Protein AF-A0A9N8GWE5-F1 (afdb_monomer)

pLDDT: mean 90.28, std 4.7, range [64.44, 94.44]

Mean predicted aligned error: 4.0 Å

Nearest PDB structures (foldseek):
  5elt-assembly1_B  TM=3.903E-01  e=3.323E+00  Homo sapiens
  5el3-assembly1_A  TM=3.663E-01  e=4.068E+00  Homo sapiens
  5elt-assembly1_A  TM=2.420E-01  e=3.323E+00  Homo sapiens

Foldseek 3Di:
DDDDADDADADPQQKDADPPQDDDPPPVVSVVVCVVVVKDKDKFAQPNADDPVQPLNCCVVPVVRQRPNSDDTDFDPDPQWHWRICDSRRMTMIMHD

Structure (mmCIF, N/CA/C/O backbone):
data_AF-A0A9N8GWE5-F1
#
_entry.id   AF-A0A9N8GWE5-F1
#
loop_
_atom_site.group_PDB
_atom_site.id
_atom_site.type_symbol
_atom_site.label_atom_id
_atom_site.label_alt_id
_atom_site.label_comp_id
_atom_site.label_asym_id
_atom_site.label_entity_id
_atom_site.label_seq_id
_atom_site.pdbx_PDB_ins_code
_atom_site.Cartn_x
_atom_site.Cartn_y
_atom_site.Cartn_z
_atom_site.occupancy
_atom_site.B_iso_or_equiv
_atom_site.auth_seq_id
_atom_site.auth_comp_id
_atom_site.auth_asym_id
_atom_site.auth_atom_id
_atom_site.pdbx_PDB_model_num
ATOM 1 N N . MET A 1 1 ? -14.215 2.425 16.658 1.00 64.44 1 MET A N 1
ATOM 2 C CA . MET A 1 1 ? -14.701 1.963 15.335 1.00 64.44 1 MET A CA 1
ATOM 3 C C . MET A 1 1 ? -14.031 0.624 15.054 1.00 64.44 1 MET A C 1
ATOM 5 O O . MET A 1 1 ? -12.980 0.401 15.629 1.00 64.44 1 MET A O 1
ATOM 9 N N . SER A 1 2 ? -14.608 -0.277 14.256 1.00 77.06 2 SER A N 1
ATOM 10 C CA . SER A 1 2 ? -13.901 -1.494 13.818 1.00 77.06 2 SER A CA 1
ATOM 11 C C . SER A 1 2 ? -13.809 -1.445 12.301 1.00 77.06 2 SER A C 1
ATOM 13 O O . SER A 1 2 ? -14.837 -1.471 11.620 1.00 77.06 2 SER A O 1
ATOM 15 N N . ILE A 1 3 ? -12.589 -1.269 11.804 1.00 87.31 3 ILE A N 1
ATOM 16 C CA . ILE A 1 3 ? -12.249 -1.369 10.386 1.00 87.31 3 ILE A CA 1
ATOM 17 C C . ILE A 1 3 ? -12.034 -2.849 10.055 1.00 87.31 3 ILE A C 1
ATOM 19 O O . ILE A 1 3 ? -11.565 -3.614 10.899 1.00 87.31 3 ILE A O 1
ATOM 23 N N . LYS A 1 4 ? -12.432 -3.280 8.861 1.00 88.19 4 LYS A N 1
ATOM 24 C CA . LYS A 1 4 ? -12.277 -4.669 8.413 1.00 88.19 4 LYS A CA 1
ATOM 25 C C . LYS A 1 4 ? -11.571 -4.697 7.068 1.00 88.19 4 LYS A C 1
ATOM 27 O O . LYS A 1 4 ? -11.789 -3.771 6.304 1.00 88.19 4 LYS A O 1
ATOM 32 N N . PRO A 1 5 ? -10.822 -5.764 6.749 1.00 90.06 5 PRO A N 1
ATOM 33 C CA . PRO A 1 5 ? -10.201 -5.901 5.441 1.00 90.06 5 PRO A CA 1
ATOM 34 C C . PRO A 1 5 ? -11.220 -5.745 4.305 1.00 90.06 5 PRO A C 1
ATOM 36 O O . PRO A 1 5 ? -12.272 -6.390 4.316 1.00 90.06 5 PRO A O 1
ATOM 39 N N . GLU A 1 6 ? -10.875 -4.919 3.324 1.00 92.50 6 GLU A N 1
ATOM 40 C CA . GLU A 1 6 ? -11.613 -4.723 2.076 1.00 92.50 6 GLU A CA 1
ATOM 41 C C . GLU A 1 6 ? -10.851 -5.372 0.907 1.00 92.50 6 GLU A C 1
ATOM 43 O O . GLU A 1 6 ? -9.636 -5.586 0.971 1.00 92.50 6 GLU A O 1
ATOM 48 N N . SER A 1 7 ? -11.566 -5.720 -0.163 1.00 91.62 7 SER A N 1
ATOM 49 C CA . SER A 1 7 ? -10.948 -6.173 -1.408 1.00 91.62 7 SER A CA 1
ATOM 50 C C . SER A 1 7 ? -10.112 -5.048 -2.024 1.00 91.62 7 SER A C 1
ATOM 52 O O . SER A 1 7 ? -10.613 -3.959 -2.288 1.00 91.62 7 SER A O 1
ATOM 54 N N . VAL A 1 8 ? -8.828 -5.321 -2.260 1.00 91.25 8 VAL A N 1
ATOM 55 C CA . VAL A 1 8 ? -7.892 -4.347 -2.837 1.00 91.25 8 VAL A CA 1
ATOM 56 C C . VAL A 1 8 ? -8.048 -4.333 -4.357 1.00 91.25 8 VAL A C 1
ATOM 58 O O . VAL A 1 8 ? -7.460 -5.157 -5.058 1.00 91.25 8 VAL A O 1
ATOM 61 N N . GLU A 1 9 ? -8.844 -3.394 -4.862 1.00 92.06 9 GLU A N 1
ATOM 62 C CA . GLU A 1 9 ? -9.076 -3.174 -6.294 1.00 92.06 9 GLU A CA 1
ATOM 63 C C . GLU A 1 9 ? -8.266 -1.972 -6.778 1.00 92.06 9 GLU A C 1
ATOM 65 O O . GLU A 1 9 ? -8.697 -0.827 -6.676 1.00 92.06 9 GLU A O 1
ATOM 70 N N . ARG A 1 10 ? -7.051 -2.231 -7.266 1.00 92.25 10 ARG A N 1
ATOM 71 C CA . ARG A 1 10 ? -6.145 -1.164 -7.697 1.00 92.25 10 ARG A CA 1
ATOM 72 C C . ARG A 1 10 ? -6.644 -0.454 -8.955 1.00 92.25 10 ARG A C 1
ATOM 74 O O . ARG A 1 10 ? -7.222 -1.086 -9.837 1.00 92.25 10 ARG A O 1
ATOM 81 N N . ASP A 1 11 ? -6.361 0.840 -9.038 1.00 91.19 11 ASP A N 1
ATOM 82 C CA . ASP A 1 11 ? -6.571 1.639 -10.241 1.00 91.19 11 ASP A CA 1
ATOM 83 C C . ASP A 1 11 ? -5.538 1.321 -11.342 1.00 91.19 11 ASP A C 1
ATOM 85 O O . ASP A 1 11 ? -4.666 0.462 -11.184 1.00 91.19 11 ASP A O 1
ATOM 89 N N . GLU A 1 12 ? -5.635 2.029 -12.470 1.00 89.50 12 GLU A N 1
ATOM 90 C CA . GLU A 1 12 ? -4.762 1.855 -13.641 1.00 89.50 12 GLU A CA 1
ATOM 91 C C . GLU A 1 12 ? -3.266 2.041 -13.336 1.00 89.50 12 GLU A C 1
ATOM 93 O O . GLU A 1 12 ? -2.433 1.487 -14.047 1.00 89.50 12 GLU A O 1
ATOM 98 N N . ASN A 1 13 ? -2.922 2.774 -12.273 1.00 85.75 13 ASN A N 1
ATOM 99 C CA . ASN A 1 13 ? -1.543 3.036 -11.859 1.00 85.75 13 ASN A CA 1
ATOM 100 C C . ASN A 1 13 ? -1.104 2.153 -10.679 1.00 85.75 13 ASN A C 1
ATOM 102 O O . ASN A 1 13 ? 0.023 2.267 -10.193 1.00 85.75 13 ASN A O 1
ATOM 106 N N . GLY A 1 14 ? -1.973 1.263 -10.197 1.00 89.00 14 GLY A N 1
ATOM 107 C CA . GLY A 1 14 ? -1.681 0.379 -9.077 1.00 89.00 14 GLY A CA 1
ATOM 108 C C . GLY A 1 14 ? -2.001 0.958 -7.696 1.00 89.00 14 GLY A C 1
ATOM 109 O O . GLY A 1 14 ? -1.594 0.349 -6.703 1.00 89.00 14 GLY A O 1
ATOM 110 N N . TYR A 1 15 ? -2.713 2.084 -7.605 1.00 91.44 15 TYR A N 1
ATOM 111 C CA . TYR A 1 15 ? -3.092 2.709 -6.336 1.00 91.44 15 TYR A CA 1
ATOM 112 C C . TYR A 1 15 ? -4.438 2.219 -5.828 1.00 91.44 15 TYR A C 1
ATOM 114 O O . TYR A 1 15 ? -5.302 1.789 -6.586 1.00 91.44 15 TYR A O 1
ATOM 122 N N . TRP A 1 16 ? -4.622 2.294 -4.516 1.00 94.12 16 TRP A N 1
ATOM 123 C CA . TRP A 1 16 ? -5.879 1.955 -3.863 1.00 94.12 16 TRP A CA 1
ATOM 124 C C . TRP A 1 16 ? -5.937 2.589 -2.474 1.00 94.12 16 TRP A C 1
ATOM 126 O O . TRP A 1 16 ? -4.911 2.720 -1.810 1.00 94.12 16 TRP A O 1
ATOM 136 N N . ALA A 1 17 ? -7.123 2.951 -1.999 1.00 92.50 17 ALA A N 1
ATOM 137 C CA . ALA A 1 17 ? -7.317 3.446 -0.641 1.00 92.50 17 ALA A CA 1
ATOM 138 C C . ALA A 1 17 ? -8.537 2.773 -0.019 1.00 92.50 17 ALA A C 1
ATOM 140 O O . ALA A 1 17 ? -9.576 2.637 -0.663 1.00 92.50 17 ALA A O 1
ATOM 141 N N . HIS A 1 18 ? -8.405 2.373 1.241 1.00 93.81 18 HIS A N 1
ATOM 142 C CA . HIS A 1 18 ? -9.486 1.740 1.976 1.00 93.81 18 HIS A CA 1
ATOM 143 C C . HIS A 1 18 ? -10.641 2.726 2.200 1.00 93.81 18 HIS A C 1
ATOM 145 O O . HIS A 1 18 ? -10.432 3.821 2.722 1.00 93.81 18 HIS A O 1
ATOM 151 N N . SER A 1 19 ? -11.875 2.317 1.899 1.00 92.62 19 SER A N 1
ATOM 152 C CA . SER A 1 19 ? -13.065 3.191 1.918 1.00 92.62 19 SER A CA 1
ATOM 153 C C . SER A 1 19 ? -13.350 3.857 3.273 1.00 92.62 19 SER A C 1
ATOM 155 O O . SER A 1 19 ? -13.886 4.961 3.343 1.00 92.62 19 SER A O 1
ATOM 157 N N . GLN A 1 20 ? -13.002 3.175 4.366 1.00 91.88 20 GLN A N 1
ATOM 158 C CA . GLN A 1 20 ? -13.166 3.669 5.739 1.00 91.88 20 GLN A CA 1
ATOM 159 C C . GLN A 1 20 ? -12.002 4.524 6.271 1.00 91.88 20 GLN A C 1
ATOM 161 O O . GLN A 1 20 ? -12.143 5.089 7.357 1.00 91.88 20 GLN A O 1
ATOM 166 N N . ILE A 1 21 ? -10.867 4.600 5.567 1.00 91.06 21 ILE A N 1
ATOM 167 C CA . ILE A 1 21 ? -9.721 5.417 5.987 1.00 91.06 21 ILE A CA 1
ATOM 168 C C . ILE A 1 21 ? -9.850 6.788 5.318 1.00 91.06 21 ILE A C 1
ATOM 170 O O . ILE A 1 21 ? -10.031 6.856 4.10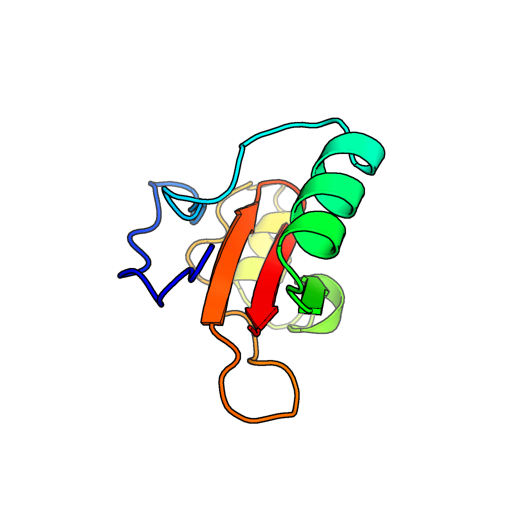1 1.00 91.06 21 ILE A O 1
ATOM 174 N N . PRO A 1 22 ? -9.776 7.895 6.074 1.00 90.75 22 PRO A N 1
ATOM 175 C CA . PRO A 1 22 ? -9.829 9.217 5.473 1.00 90.75 22 PRO A CA 1
ATOM 176 C C . PRO A 1 22 ? -8.638 9.435 4.535 1.00 90.75 22 PRO A C 1
ATOM 178 O O . PRO A 1 22 ? -7.499 9.121 4.872 1.00 90.75 22 PRO A O 1
ATOM 181 N N . VAL A 1 23 ? -8.898 10.021 3.368 1.00 85.88 23 VAL A N 1
ATOM 182 C CA . VAL A 1 23 ? -7.850 10.445 2.434 1.00 85.88 23 VAL A CA 1
ATOM 183 C C . VAL A 1 23 ? -7.460 11.878 2.782 1.00 85.88 23 VAL A C 1
ATOM 185 O O . VAL A 1 23 ? -8.283 12.788 2.686 1.00 85.88 23 VAL A O 1
ATOM 188 N N . SER A 1 24 ? -6.219 12.074 3.219 1.00 87.38 24 SER A N 1
ATOM 189 C CA . SER A 1 24 ? -5.673 13.386 3.568 1.00 87.38 24 SER A CA 1
ATOM 190 C C . SER A 1 24 ? -4.167 13.413 3.326 1.00 87.38 24 SER A C 1
ATOM 192 O O . SER A 1 24 ? -3.492 12.402 3.503 1.00 87.38 24 SER A O 1
ATOM 194 N N . GLU A 1 25 ? -3.635 14.573 2.950 1.00 83.75 25 GLU A N 1
ATOM 195 C CA . GLU A 1 25 ? -2.186 14.820 2.914 1.00 83.75 25 GLU A CA 1
ATOM 196 C C . GLU A 1 25 ? -1.649 15.276 4.285 1.00 83.75 25 GLU A C 1
ATOM 198 O O . GLU A 1 25 ? -0.439 15.314 4.506 1.00 83.75 25 GLU A O 1
ATOM 203 N N . ASP A 1 26 ? -2.545 15.601 5.224 1.00 90.75 26 ASP A N 1
ATOM 204 C CA . ASP A 1 26 ? -2.192 15.965 6.594 1.00 90.75 26 ASP A CA 1
ATOM 205 C C . ASP A 1 26 ? -1.876 14.711 7.420 1.00 90.75 26 ASP A C 1
ATOM 207 O O . ASP A 1 26 ? -2.758 13.979 7.884 1.00 90.75 26 ASP A O 1
ATOM 211 N N . VAL A 1 27 ? -0.578 14.481 7.609 1.00 86.69 27 VAL A N 1
ATOM 212 C CA . VAL A 1 27 ? -0.036 13.347 8.361 1.00 86.69 27 VAL A CA 1
ATOM 213 C C . VAL A 1 27 ? -0.438 13.391 9.838 1.00 86.69 27 VAL A C 1
ATOM 215 O O . VAL A 1 27 ? -0.682 12.336 10.427 1.00 86.69 27 VAL A O 1
ATOM 218 N N . GLU A 1 28 ? -0.527 14.574 10.455 1.00 92.31 28 GLU A N 1
ATOM 219 C CA . GLU A 1 28 ? -0.916 14.688 11.865 1.00 92.31 28 GLU A CA 1
ATOM 220 C C . GLU A 1 28 ? -2.385 14.324 12.053 1.00 92.31 28 GLU A C 1
ATOM 222 O O . GLU A 1 28 ? -2.716 13.572 12.974 1.00 92.31 28 GLU A O 1
ATOM 227 N N . TYR A 1 29 ? -3.250 14.788 11.150 1.00 93.56 29 TYR A N 1
ATOM 228 C CA . TYR A 1 29 ? -4.661 14.413 11.136 1.00 93.56 29 TYR A CA 1
ATOM 229 C C . TYR A 1 29 ? -4.846 12.897 10.988 1.00 93.56 29 TYR A C 1
ATOM 231 O O . TYR A 1 29 ? -5.585 12.287 11.765 1.00 93.56 29 TYR A O 1
ATOM 239 N N . LEU A 1 30 ? -4.155 12.271 10.028 1.00 90.81 30 LEU A N 1
ATOM 240 C CA . LEU A 1 30 ? -4.242 10.824 9.814 1.00 90.81 30 LEU A CA 1
ATOM 241 C C . LEU A 1 30 ? -3.759 10.045 11.034 1.00 90.81 30 LEU A C 1
ATOM 243 O O . LEU A 1 30 ? -4.440 9.126 11.487 1.00 90.81 30 LEU A O 1
ATOM 247 N N . LYS A 1 31 ? -2.615 10.436 11.603 1.00 90.62 31 LYS A N 1
ATOM 248 C CA . LYS A 1 31 ? -2.067 9.795 12.800 1.00 90.62 31 LYS A CA 1
ATOM 249 C C . LYS A 1 31 ? -3.044 9.873 13.973 1.00 90.62 31 LYS A C 1
ATOM 251 O O . LYS A 1 31 ? -3.338 8.851 14.583 1.00 90.62 31 LYS A O 1
ATOM 256 N N . GLN A 1 32 ? -3.607 11.054 14.235 1.00 94.44 32 GLN A N 1
ATOM 257 C CA . GLN A 1 32 ? -4.624 11.226 15.275 1.00 94.44 32 GLN A CA 1
ATOM 258 C C . GLN A 1 32 ? -5.861 10.367 15.010 1.00 94.44 32 GLN A C 1
ATOM 260 O O . GLN A 1 32 ? -6.439 9.819 15.945 1.00 94.44 32 GLN A O 1
ATOM 265 N N . TRP A 1 33 ? -6.286 10.231 13.752 1.00 93.75 33 TRP A N 1
ATOM 266 C CA . TRP A 1 33 ? -7.409 9.369 13.402 1.00 93.75 33 TRP A CA 1
ATOM 267 C C . TRP A 1 33 ? -7.119 7.893 13.708 1.00 93.75 33 TRP A C 1
ATOM 269 O O . TRP A 1 33 ? -7.975 7.238 14.301 1.00 93.75 33 TRP A O 1
ATOM 279 N N . PHE A 1 34 ? -5.932 7.372 13.376 1.00 93.50 34 PHE A N 1
ATOM 280 C CA . PHE A 1 34 ? -5.548 5.996 13.725 1.00 93.50 34 PHE A CA 1
ATOM 281 C C . PHE A 1 34 ? -5.477 5.792 15.243 1.00 93.50 34 PHE A C 1
ATOM 283 O O . PHE A 1 34 ? -6.103 4.862 15.757 1.00 93.50 34 PHE A O 1
ATOM 290 N N . ASP A 1 35 ? -4.827 6.710 15.964 1.00 93.06 35 ASP A N 1
ATOM 291 C CA . ASP A 1 35 ? -4.700 6.666 17.426 1.00 93.06 35 ASP A CA 1
ATOM 292 C C . ASP A 1 35 ? -6.081 6.680 18.111 1.00 93.06 35 ASP A C 1
ATOM 294 O O . ASP A 1 35 ? -6.373 5.845 18.969 1.00 93.06 35 ASP A O 1
ATOM 298 N N . ASN A 1 36 ? -6.981 7.576 17.683 1.00 94.00 36 ASN A N 1
ATOM 299 C CA . ASN A 1 36 ? -8.346 7.686 18.216 1.00 94.00 36 ASN A CA 1
ATOM 300 C C . ASN A 1 36 ? -9.206 6.443 17.945 1.00 94.00 36 ASN A C 1
ATOM 302 O O . ASN A 1 36 ? -10.203 6.218 18.634 1.00 94.00 36 ASN A O 1
ATOM 306 N N . ASN A 1 37 ? -8.850 5.653 16.931 1.00 92.25 37 ASN A N 1
ATOM 307 C CA . ASN A 1 37 ? -9.531 4.408 16.597 1.00 92.25 37 ASN A CA 1
ATOM 308 C C . ASN A 1 37 ? -8.814 3.166 17.144 1.00 92.25 37 ASN A C 1
ATOM 310 O O . ASN A 1 37 ? -9.287 2.062 16.880 1.00 92.25 37 ASN A O 1
ATOM 314 N N . CYS A 1 38 ? -7.746 3.341 17.933 1.00 92.00 38 CYS A N 1
ATOM 315 C CA . CYS A 1 38 ? -6.920 2.262 18.480 1.00 92.00 38 CYS A CA 1
ATOM 316 C C . CYS A 1 38 ? -6.356 1.335 17.392 1.00 92.00 38 CYS A C 1
ATOM 318 O O . CYS A 1 38 ? -6.339 0.119 17.565 1.00 92.00 38 CYS A O 1
ATOM 320 N N . LEU A 1 39 ? -5.932 1.914 16.268 1.00 92.38 39 LEU A N 1
ATOM 321 C CA . LEU A 1 39 ? -5.379 1.182 15.135 1.00 92.38 39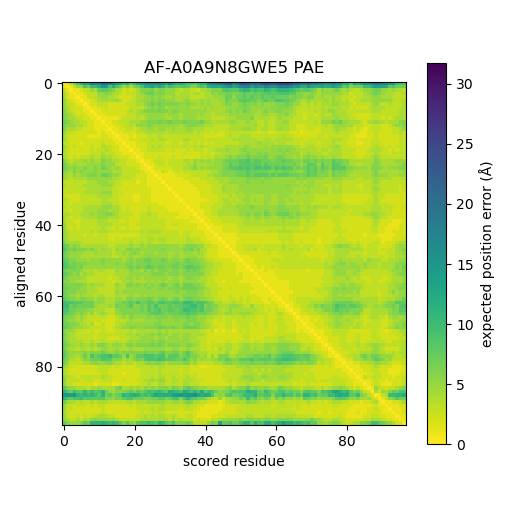 LEU A CA 1
ATOM 322 C C . LEU A 1 39 ? -3.856 1.290 15.126 1.00 92.38 39 LEU A C 1
ATOM 324 O O . LEU A 1 39 ? -3.300 2.384 15.211 1.00 92.38 39 LEU A O 1
ATOM 328 N N . GLU A 1 40 ? -3.186 0.159 14.963 1.00 92.62 40 GLU A N 1
ATOM 329 C CA . GLU A 1 40 ? -1.765 0.105 14.654 1.00 92.62 40 GLU A CA 1
ATOM 330 C C . GLU A 1 40 ? -1.559 0.250 13.144 1.00 92.62 40 GLU A C 1
ATOM 332 O O . GLU A 1 40 ? -2.329 -0.277 12.335 1.00 92.62 40 GLU A O 1
ATOM 337 N N . ILE A 1 41 ? -0.501 0.962 12.755 1.00 92.25 41 ILE A N 1
ATOM 338 C CA . ILE A 1 41 ? -0.145 1.185 11.353 1.00 92.25 41 ILE A CA 1
ATOM 339 C C . ILE A 1 41 ? 1.300 0.782 11.074 1.00 92.25 41 ILE A C 1
ATOM 341 O O . ILE A 1 41 ? 2.187 0.963 11.909 1.00 92.25 41 ILE A O 1
ATOM 345 N N . CYS A 1 42 ? 1.551 0.274 9.872 1.00 93.00 42 CYS A N 1
ATOM 346 C CA . CYS A 1 42 ? 2.887 -0.035 9.383 1.00 93.00 42 CYS A CA 1
ATOM 347 C C . CYS A 1 42 ? 3.018 0.401 7.922 1.00 93.00 42 CYS A C 1
ATOM 349 O O . CYS A 1 42 ? 2.162 0.084 7.100 1.00 93.00 42 CYS A O 1
ATOM 351 N N . ASN A 1 43 ? 4.094 1.117 7.598 1.00 92.31 43 ASN A N 1
ATOM 352 C CA . ASN A 1 43 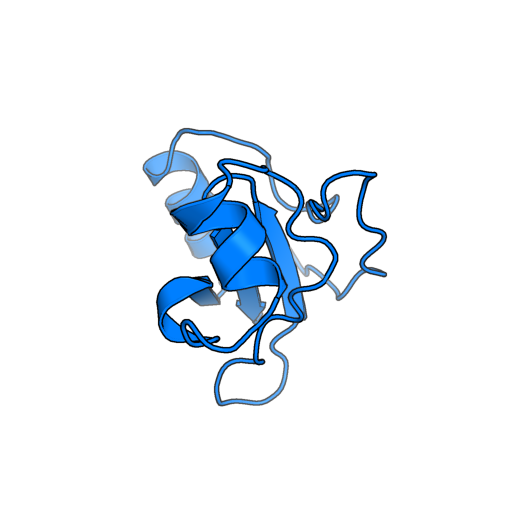? 4.365 1.571 6.237 1.00 92.31 43 ASN A CA 1
ATOM 353 C C . ASN A 1 43 ? 5.418 0.674 5.593 1.00 92.31 43 ASN A C 1
ATOM 355 O O . ASN A 1 43 ? 6.514 0.516 6.133 1.00 92.31 43 ASN A O 1
ATOM 359 N N . VAL A 1 44 ? 5.093 0.139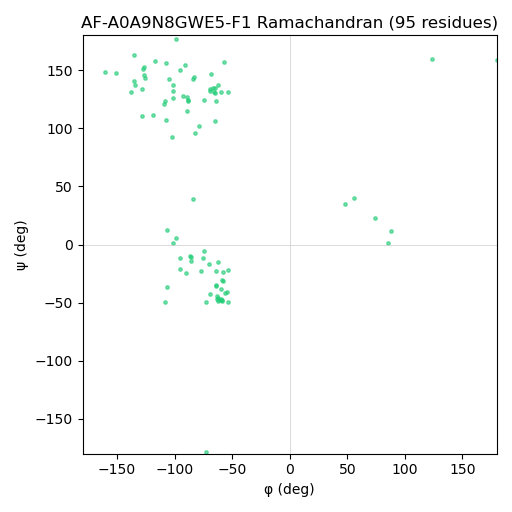 4.422 1.00 93.88 44 VAL A N 1
ATOM 360 C CA . VAL A 1 44 ? 6.019 -0.602 3.566 1.00 93.88 44 VAL A CA 1
ATOM 361 C C . VAL A 1 44 ? 6.307 0.258 2.348 1.00 93.88 44 VAL A C 1
ATOM 363 O O . VAL A 1 44 ? 5.392 0.641 1.621 1.00 93.88 44 VAL A O 1
ATOM 366 N N . TYR A 1 45 ? 7.577 0.583 2.136 1.00 92.75 45 TYR A N 1
ATOM 367 C CA . TYR A 1 45 ? 8.013 1.369 0.989 1.00 92.75 45 TYR A CA 1
ATOM 368 C C . TYR A 1 45 ? 8.613 0.449 -0.066 1.00 92.75 45 TYR A C 1
ATOM 370 O O . TYR A 1 45 ? 9.386 -0.449 0.262 1.00 92.75 45 TYR A O 1
ATOM 378 N N . MET A 1 46 ? 8.271 0.689 -1.331 1.00 92.50 46 MET A N 1
ATOM 379 C CA . MET A 1 46 ? 8.693 -0.142 -2.459 1.00 92.50 46 MET A CA 1
ATOM 380 C C . MET A 1 46 ? 10.215 -0.320 -2.528 1.00 92.50 46 MET A C 1
ATOM 382 O O . MET A 1 46 ? 10.684 -1.419 -2.787 1.00 92.50 46 MET A O 1
ATOM 386 N N . ASP A 1 47 ? 10.989 0.734 -2.278 1.00 91.00 47 ASP A N 1
ATOM 387 C CA . ASP A 1 47 ? 12.459 0.710 -2.321 1.00 91.00 47 ASP A CA 1
ATOM 388 C C . ASP A 1 47 ? 13.109 -0.081 -1.181 1.00 91.00 47 ASP A C 1
ATOM 390 O O . ASP A 1 47 ? 14.284 -0.431 -1.274 1.00 91.00 47 ASP A O 1
ATOM 394 N N . GLY A 1 48 ? 12.363 -0.362 -0.112 1.00 90.94 48 GLY A N 1
ATOM 395 C CA . GLY A 1 48 ? 12.773 -1.293 0.937 1.00 90.94 48 GLY A CA 1
ATOM 396 C C . GLY A 1 48 ? 12.229 -2.711 0.751 1.00 90.94 48 GLY A C 1
ATOM 397 O O . GLY A 1 48 ? 12.657 -3.610 1.470 1.00 90.94 48 GLY A O 1
ATOM 398 N N . ASP A 1 49 ? 11.285 -2.905 -0.171 1.00 93.62 49 ASP A N 1
ATOM 399 C CA . ASP A 1 49 ? 10.531 -4.152 -0.340 1.00 93.62 49 ASP A CA 1
ATOM 400 C C . ASP A 1 49 ? 10.957 -4.943 -1.586 1.00 93.62 49 ASP A C 1
ATOM 402 O O . ASP A 1 49 ? 11.036 -6.170 -1.561 1.00 93.62 49 ASP A O 1
ATOM 406 N N . ILE A 1 50 ? 11.281 -4.241 -2.673 1.00 93.62 50 ILE A N 1
ATOM 407 C CA . ILE A 1 50 ? 11.801 -4.811 -3.918 1.00 93.62 50 ILE A CA 1
ATOM 408 C C . ILE A 1 50 ? 13.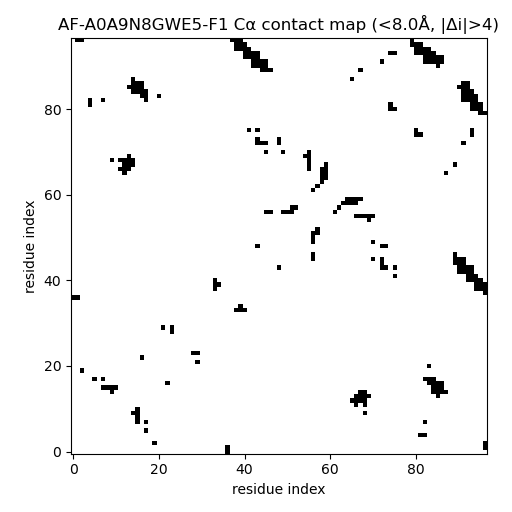112 -4.129 -4.318 1.00 93.62 50 ILE A C 1
ATOM 410 O O . ILE A 1 50 ? 13.350 -2.965 -4.001 1.00 93.62 50 ILE A O 1
ATOM 414 N N . ASP A 1 51 ? 13.964 -4.855 -5.041 1.00 93.00 51 ASP A N 1
ATOM 415 C CA . ASP A 1 51 ? 15.267 -4.363 -5.492 1.00 93.00 51 ASP A CA 1
ATOM 416 C C . ASP A 1 51 ? 15.260 -3.869 -6.952 1.00 93.00 51 ASP A C 1
ATOM 418 O O . ASP A 1 51 ? 14.273 -3.985 -7.685 1.00 93.00 51 ASP A O 1
ATOM 422 N N . GLU A 1 52 ? 16.406 -3.346 -7.396 1.00 92.38 52 GLU A N 1
ATOM 423 C CA . GLU A 1 52 ? 16.618 -2.826 -8.752 1.00 92.38 52 GLU A CA 1
ATOM 424 C C . GLU A 1 52 ? 16.463 -3.861 -9.873 1.00 92.38 52 GLU A C 1
ATOM 426 O O . GLU A 1 52 ? 16.351 -3.491 -11.045 1.00 92.38 52 GLU A O 1
ATOM 431 N N . SER A 1 53 ? 16.456 -5.158 -9.557 1.00 92.06 53 SER A N 1
ATOM 432 C CA . SER A 1 53 ? 16.210 -6.209 -10.542 1.00 92.06 53 SER A CA 1
ATOM 433 C C . SER A 1 53 ? 14.723 -6.330 -10.886 1.00 92.06 53 SER A C 1
ATOM 435 O O . SER A 1 53 ? 14.391 -6.773 -11.992 1.00 92.06 53 SER A O 1
ATOM 437 N N . HIS A 1 54 ? 13.834 -5.876 -9.996 1.00 93.12 54 HIS A N 1
ATOM 438 C CA . HIS A 1 54 ? 12.393 -5.949 -10.184 1.00 93.12 54 HIS A CA 1
ATOM 439 C C . HIS A 1 54 ? 11.920 -4.994 -11.301 1.00 93.12 54 HIS A C 1
ATOM 441 O O . HIS A 1 54 ? 12.258 -3.807 -11.290 1.00 93.12 54 HIS A O 1
ATOM 447 N N . PRO A 1 55 ? 11.083 -5.448 -12.256 1.00 92.56 55 PRO A N 1
ATOM 448 C CA . PRO A 1 55 ? 10.622 -4.610 -13.367 1.00 92.56 55 PRO A CA 1
ATOM 449 C C . PRO A 1 55 ? 9.928 -3.318 -12.922 1.00 92.56 55 PRO A C 1
ATOM 451 O O . PRO A 1 55 ? 10.198 -2.258 -13.477 1.00 92.56 55 PRO A O 1
ATOM 454 N N . THR A 1 56 ? 9.076 -3.389 -11.895 1.00 91.50 56 THR A N 1
ATOM 455 C CA . THR A 1 56 ? 8.390 -2.211 -11.336 1.00 91.50 56 THR A CA 1
ATOM 456 C C . THR A 1 56 ? 9.356 -1.208 -10.709 1.00 91.50 56 THR A C 1
ATOM 458 O O . THR A 1 56 ? 9.142 -0.010 -10.848 1.00 91.50 56 THR A O 1
ATOM 461 N N . PHE A 1 57 ? 10.452 -1.671 -10.092 1.00 93.00 57 PHE A N 1
ATOM 462 C CA . PHE A 1 57 ? 11.474 -0.764 -9.572 1.00 93.00 57 PHE A CA 1
ATOM 463 C C . PHE A 1 57 ? 12.100 0.032 -10.719 1.00 93.00 57 PHE A C 1
ATOM 465 O O . PHE A 1 57 ? 12.181 1.253 -10.654 1.00 93.00 57 PHE A O 1
ATOM 472 N N . LYS A 1 58 ? 12.500 -0.641 -11.806 1.00 91.50 58 LYS A N 1
ATOM 473 C CA . LYS A 1 58 ? 13.088 0.037 -12.972 1.00 91.50 58 LYS A CA 1
ATOM 474 C C . LYS A 1 58 ? 12.118 1.035 -13.599 1.00 91.50 58 LYS A C 1
ATOM 476 O O . LYS A 1 58 ? 12.498 2.183 -13.800 1.00 91.50 58 LYS A O 1
ATOM 481 N N . ARG A 1 59 ? 10.864 0.629 -13.822 1.00 90.44 59 ARG A N 1
ATOM 482 C CA . ARG A 1 59 ? 9.822 1.518 -14.359 1.00 90.44 59 ARG A CA 1
ATOM 483 C C . ARG A 1 59 ? 9.689 2.795 -13.537 1.00 90.44 59 ARG A C 1
ATOM 485 O O . ARG A 1 59 ? 9.778 3.888 -14.084 1.00 90.44 59 ARG A O 1
ATOM 492 N N . TYR A 1 60 ? 9.576 2.653 -12.220 1.00 90.31 60 TYR A N 1
ATOM 493 C CA . TYR A 1 60 ? 9.364 3.789 -11.333 1.00 90.31 60 TYR A CA 1
ATOM 494 C C . TYR A 1 60 ? 10.610 4.665 -11.153 1.00 90.31 60 TYR A C 1
ATOM 496 O O . TYR A 1 60 ? 10.545 5.884 -11.294 1.00 90.31 60 TYR A O 1
ATOM 504 N N . PHE A 1 61 ? 11.765 4.064 -10.854 1.00 90.00 61 PHE A N 1
ATOM 505 C CA . PHE A 1 61 ? 12.973 4.805 -10.471 1.00 90.00 61 PHE A CA 1
ATOM 506 C C . PHE A 1 61 ? 13.879 5.199 -11.639 1.00 90.00 61 PHE A C 1
ATOM 508 O O . PHE A 1 61 ? 14.656 6.143 -11.499 1.00 90.00 61 PHE A O 1
ATOM 515 N N . ILE A 1 62 ? 13.820 4.480 -12.761 1.00 90.00 62 ILE A N 1
ATOM 516 C CA . ILE A 1 62 ? 14.702 4.696 -13.917 1.00 90.00 62 ILE A CA 1
ATOM 517 C C . ILE A 1 62 ? 13.918 5.314 -15.072 1.00 90.00 62 ILE A C 1
ATOM 519 O O . ILE A 1 62 ? 14.351 6.325 -15.623 1.00 90.00 62 ILE A O 1
ATOM 523 N N . ASP A 1 63 ? 12.766 4.735 -15.412 1.00 91.31 63 ASP A N 1
ATOM 524 C CA . ASP A 1 63 ? 11.980 5.171 -16.572 1.00 91.31 63 ASP A CA 1
ATOM 525 C C . ASP A 1 63 ? 11.027 6.337 -16.236 1.00 91.31 63 ASP A C 1
ATOM 527 O O . ASP A 1 63 ? 10.543 7.018 -17.140 1.00 91.31 63 ASP A O 1
ATOM 531 N N . GLY A 1 64 ? 10.797 6.606 -14.943 1.00 88.31 64 GLY A N 1
ATOM 532 C CA . GLY A 1 64 ? 9.924 7.680 -14.459 1.00 88.31 64 GLY A CA 1
ATOM 533 C C . GLY A 1 64 ? 8.428 7.390 -14.619 1.00 88.31 64 GLY A C 1
ATOM 534 O O . GLY A 1 64 ? 7.632 8.327 -14.679 1.00 88.31 64 GLY A O 1
ATOM 535 N N . ASP A 1 65 ? 8.052 6.115 -14.718 1.00 89.25 65 ASP A N 1
ATOM 536 C CA . ASP A 1 65 ? 6.670 5.654 -14.846 1.00 89.25 65 ASP A CA 1
ATOM 537 C C . ASP A 1 65 ? 6.033 5.440 -13.463 1.00 89.25 65 ASP A C 1
ATOM 539 O O . ASP A 1 65 ? 6.532 4.676 -12.637 1.00 89.25 65 ASP A O 1
ATOM 543 N N . CYS A 1 66 ? 4.910 6.107 -13.207 1.00 86.56 66 CYS A N 1
ATOM 544 C CA . CYS A 1 66 ? 4.193 6.018 -11.936 1.00 86.56 66 CYS A CA 1
ATOM 545 C C . CYS A 1 66 ? 3.422 4.698 -11.750 1.00 86.56 66 CYS A C 1
ATOM 547 O O . CYS A 1 66 ? 2.872 4.488 -10.668 1.00 86.56 66 CYS A O 1
ATOM 549 N N . ASP A 1 67 ? 3.372 3.822 -12.760 1.00 89.44 67 ASP A N 1
ATOM 550 C CA . ASP A 1 67 ? 2.733 2.508 -12.671 1.00 89.44 67 ASP A CA 1
ATOM 551 C C . ASP A 1 67 ? 3.452 1.586 -11.671 1.00 89.44 67 ASP A C 1
ATOM 553 O O . ASP A 1 67 ? 4.517 1.013 -11.931 1.00 89.44 67 ASP A O 1
ATOM 557 N N . ILE A 1 68 ? 2.805 1.385 -10.522 1.00 90.50 68 ILE A N 1
ATOM 558 C CA . ILE A 1 68 ? 3.245 0.468 -9.470 1.00 90.50 68 ILE A CA 1
ATOM 559 C C . ILE A 1 68 ? 2.385 -0.802 -9.389 1.00 90.50 68 ILE A C 1
ATOM 561 O O . ILE A 1 68 ? 2.497 -1.569 -8.429 1.00 90.50 68 ILE A O 1
ATOM 565 N N . SER A 1 69 ? 1.537 -1.065 -10.387 1.00 90.75 69 SER A N 1
ATOM 566 C CA . SER A 1 69 ? 0.611 -2.209 -10.408 1.00 90.75 69 SER A CA 1
ATOM 567 C C . SER A 1 69 ? 1.320 -3.563 -10.301 1.00 90.75 69 SER A C 1
ATOM 569 O O . SER A 1 69 ? 0.786 -4.497 -9.705 1.00 90.75 69 SER A O 1
ATOM 571 N N . GLY A 1 70 ? 2.552 -3.656 -10.812 1.00 89.81 70 GLY A N 1
ATOM 572 C CA . GLY A 1 70 ? 3.378 -4.863 -10.736 1.00 89.81 70 GLY A CA 1
ATOM 573 C C . GLY A 1 70 ? 4.008 -5.137 -9.366 1.00 89.81 70 GLY A C 1
ATOM 574 O O . GLY A 1 70 ? 4.532 -6.229 -9.156 1.00 89.81 70 GLY A O 1
ATOM 575 N N . TRP A 1 71 ? 3.978 -4.183 -8.431 1.00 93.06 71 TRP A N 1
ATOM 576 C CA . TRP A 1 71 ? 4.515 -4.369 -7.083 1.00 93.06 71 TRP A CA 1
ATOM 577 C C . TRP A 1 71 ? 3.452 -4.933 -6.138 1.00 93.06 71 TRP A C 1
ATOM 579 O O . TRP A 1 71 ? 2.372 -4.362 -5.979 1.00 93.06 71 TRP A O 1
ATOM 589 N N . VAL A 1 72 ? 3.764 -6.038 -5.462 1.00 92.06 72 VAL A N 1
ATOM 590 C CA . VAL A 1 72 ? 2.933 -6.620 -4.399 1.00 92.06 72 VAL A CA 1
ATOM 591 C C . VAL A 1 72 ? 3.621 -6.362 -3.054 1.00 92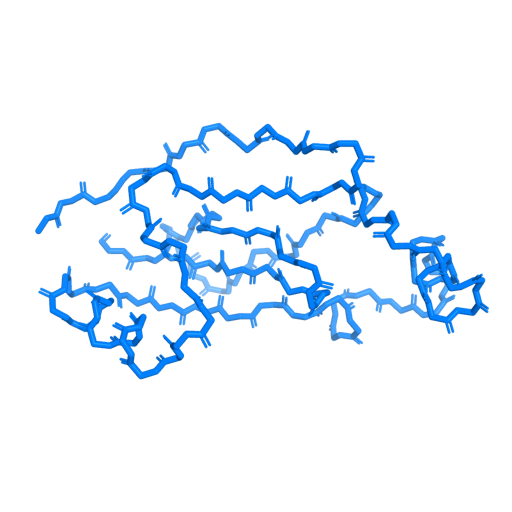.06 72 VAL A C 1
ATOM 593 O O . VAL A 1 72 ? 4.630 -7.012 -2.794 1.00 92.06 72 VAL A O 1
ATOM 596 N N . PRO A 1 73 ? 3.104 -5.441 -2.214 1.00 93.19 73 PRO A N 1
ATOM 597 C CA . PRO A 1 73 ? 3.729 -5.105 -0.941 1.00 93.19 73 PRO A CA 1
ATOM 598 C C . PRO A 1 73 ? 3.839 -6.311 -0.007 1.00 93.19 73 PRO A C 1
ATOM 600 O O . PRO A 1 73 ? 2.841 -7.004 0.228 1.00 93.19 73 PRO A O 1
ATOM 603 N N . SER A 1 74 ? 5.016 -6.536 0.574 1.00 93.00 74 SER A N 1
ATOM 604 C CA . SER A 1 74 ? 5.188 -7.575 1.592 1.00 93.00 74 SER A CA 1
ATOM 605 C C . SER A 1 74 ? 4.381 -7.256 2.847 1.00 93.00 74 SER A C 1
ATOM 607 O O . SER A 1 74 ? 4.400 -6.139 3.361 1.00 93.00 74 SER A O 1
ATOM 609 N N . LYS A 1 75 ? 3.679 -8.263 3.379 1.00 91.31 75 LYS A N 1
ATOM 610 C CA . LYS A 1 75 ? 2.925 -8.116 4.629 1.00 91.31 75 LYS A CA 1
ATOM 611 C C . LYS A 1 75 ? 3.895 -7.904 5.807 1.00 91.31 75 LYS A C 1
ATOM 613 O O . LYS A 1 75 ? 4.841 -8.685 5.933 1.00 91.31 75 LYS A O 1
ATOM 618 N N . PRO A 1 76 ? 3.638 -6.940 6.711 1.00 92.56 76 PRO A N 1
ATOM 619 C CA . PRO A 1 76 ? 4.390 -6.803 7.953 1.00 92.56 76 PRO A CA 1
ATOM 620 C C . PRO A 1 76 ? 4.349 -8.069 8.818 1.00 92.56 76 PRO A C 1
ATOM 622 O O . PRO A 1 76 ? 3.425 -8.887 8.729 1.00 92.56 76 PRO A O 1
ATOM 625 N N . GLN A 1 77 ? 5.347 -8.211 9.693 1.00 90.75 77 GLN A N 1
ATOM 626 C CA . GLN A 1 77 ? 5.386 -9.295 10.671 1.00 90.75 77 GLN A CA 1
ATOM 627 C C . GLN A 1 77 ? 4.227 -9.155 11.671 1.00 90.75 77 GLN A C 1
ATOM 629 O O . GLN A 1 77 ? 4.015 -8.094 12.254 1.00 90.75 77 GLN A O 1
ATOM 634 N N . GLY A 1 78 ? 3.495 -10.249 11.882 1.00 87.25 78 GLY A N 1
ATOM 635 C CA . GLY A 1 78 ? 2.314 -10.297 12.742 1.00 87.25 78 GLY A CA 1
ATOM 636 C C . GLY A 1 78 ? 1.072 -10.795 12.003 1.00 87.25 78 GLY A C 1
ATOM 637 O O . GLY A 1 78 ? 0.994 -10.786 10.768 1.00 87.25 78 GLY A O 1
ATOM 638 N N . ASP A 1 79 ? 0.094 -11.256 12.772 1.00 86.62 79 ASP A N 1
ATOM 639 C CA . ASP A 1 79 ? -1.203 -11.681 12.254 1.00 86.62 79 ASP A CA 1
ATOM 640 C C . ASP A 1 79 ? -2.216 -10.538 12.339 1.00 86.62 79 ASP A C 1
ATOM 642 O O . ASP A 1 79 ? -2.121 -9.674 13.199 1.00 86.62 79 ASP A O 1
ATOM 646 N N . GLY A 1 80 ? -3.186 -10.521 11.423 1.00 88.56 80 GLY A N 1
ATOM 647 C CA . GLY A 1 80 ? -4.248 -9.508 11.417 1.00 88.56 80 GLY A CA 1
ATOM 648 C C . GLY A 1 80 ? -3.921 -8.190 10.706 1.00 88.56 80 GLY A C 1
ATOM 649 O O . GLY A 1 80 ? -4.791 -7.326 10.660 1.00 88.56 80 GLY A O 1
ATOM 650 N N . TRP A 1 81 ? -2.730 -8.035 10.118 1.00 94.12 81 TRP A N 1
ATOM 651 C CA . TRP A 1 81 ? -2.436 -6.923 9.207 1.00 94.12 81 TRP A CA 1
ATOM 652 C C . TRP A 1 81 ? -3.208 -7.054 7.893 1.00 94.12 81 TRP A C 1
ATOM 654 O O . TRP A 1 81 ? -3.192 -8.116 7.260 1.00 94.12 81 TRP A O 1
ATOM 664 N N . PHE A 1 82 ? -3.811 -5.959 7.442 1.00 93.44 82 PHE A N 1
ATOM 665 C CA . PHE A 1 82 ? -4.419 -5.832 6.117 1.00 93.44 82 PHE A CA 1
ATOM 666 C C . PHE A 1 82 ? -4.032 -4.498 5.469 1.00 93.44 82 PHE A C 1
ATOM 668 O O . PHE A 1 82 ? -3.549 -3.588 6.141 1.00 93.44 82 PHE A O 1
ATOM 675 N N . ILE A 1 83 ? -4.205 -4.388 4.151 1.00 94.00 83 ILE A N 1
ATOM 676 C CA . ILE A 1 83 ? -3.849 -3.176 3.406 1.00 94.00 83 ILE A CA 1
ATOM 677 C C . ILE A 1 83 ? -4.892 -2.089 3.698 1.00 94.00 83 ILE A C 1
ATOM 679 O O . ILE A 1 83 ? -6.085 -2.296 3.494 1.00 94.00 83 ILE A O 1
ATOM 683 N N . GLY A 1 84 ? -4.429 -0.932 4.170 1.00 92.25 84 GLY A N 1
ATOM 684 C CA . GLY A 1 84 ? -5.205 0.302 4.315 1.00 92.25 84 GLY A CA 1
ATOM 685 C C . GLY A 1 84 ? -5.047 1.255 3.124 1.00 92.25 84 GLY A C 1
ATOM 686 O O . GLY A 1 84 ? -5.912 2.092 2.877 1.00 92.25 84 GLY A O 1
ATOM 687 N N . GLY A 1 85 ? -3.972 1.119 2.348 1.00 92.75 85 GLY A N 1
ATOM 688 C CA . GLY A 1 85 ? -3.803 1.869 1.107 1.00 92.75 85 GLY A CA 1
ATOM 689 C C . GLY A 1 85 ? -2.500 1.556 0.384 1.00 92.75 85 GLY A C 1
ATOM 690 O O . GLY A 1 85 ? -1.544 1.080 0.986 1.00 92.75 85 GLY A O 1
ATOM 691 N N . ILE A 1 86 ? -2.473 1.837 -0.912 1.00 91.94 86 ILE A N 1
ATOM 692 C CA . ILE A 1 86 ? -1.308 1.819 -1.793 1.00 91.94 86 ILE A CA 1
ATOM 693 C C . ILE A 1 86 ? -1.310 3.166 -2.503 1.00 91.94 86 ILE A C 1
ATOM 695 O O . ILE A 1 86 ? -2.217 3.463 -3.279 1.00 91.94 86 ILE A O 1
ATOM 699 N N . LEU A 1 87 ? -0.337 4.007 -2.176 1.00 85.62 87 LEU A N 1
ATOM 700 C CA . LEU A 1 87 ? -0.367 5.435 -2.471 1.00 85.62 87 LEU A CA 1
ATOM 701 C C . LEU A 1 87 ? 0.770 5.829 -3.420 1.00 85.62 87 LEU A C 1
ATOM 703 O O . LEU A 1 87 ? 1.803 5.160 -3.496 1.00 85.62 87 LEU A O 1
ATOM 707 N N . ASN A 1 88 ? 0.581 6.959 -4.107 1.00 74.75 88 ASN A N 1
ATOM 708 C CA . ASN A 1 88 ? 1.496 7.525 -5.109 1.00 74.75 88 ASN A CA 1
ATOM 709 C C . ASN A 1 88 ? 2.945 7.721 -4.636 1.00 74.75 88 ASN A C 1
ATOM 711 O O . ASN A 1 88 ? 3.859 7.721 -5.451 1.00 74.75 88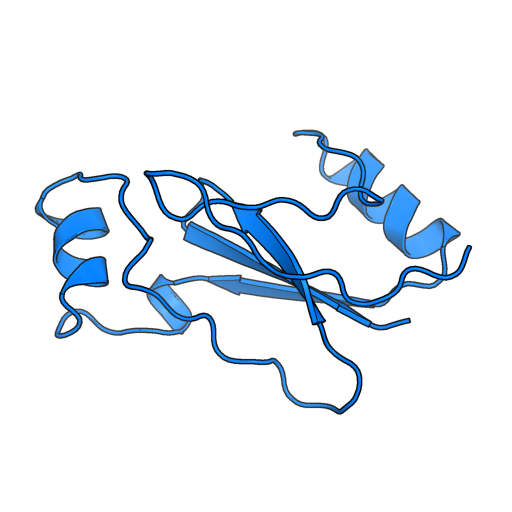 ASN A O 1
ATOM 715 N N . GLN A 1 89 ? 3.186 7.801 -3.329 1.00 71.19 89 GLN A N 1
ATOM 716 C CA . GLN A 1 89 ? 4.519 7.887 -2.736 1.00 71.19 89 GLN A CA 1
ATOM 717 C C . GLN A 1 89 ? 5.183 6.519 -2.558 1.00 71.19 89 GLN A C 1
ATOM 719 O O . GLN A 1 89 ? 5.838 6.308 -1.538 1.00 71.19 89 GLN A O 1
ATOM 724 N N . LYS A 1 90 ? 5.029 5.585 -3.513 1.00 83.25 90 LYS A N 1
ATOM 725 C CA . LYS A 1 90 ? 5.661 4.247 -3.482 1.00 83.25 90 LYS A CA 1
ATOM 726 C C . LYS A 1 90 ? 5.482 3.523 -2.133 1.00 83.25 90 LYS A C 1
ATOM 728 O O . LY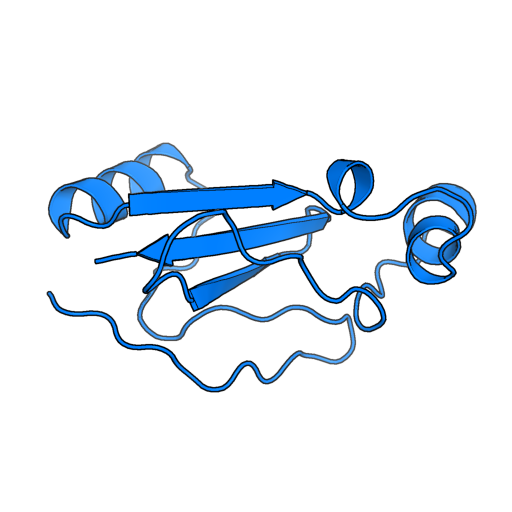S A 1 90 ? 6.386 2.832 -1.664 1.00 83.25 90 LYS A O 1
ATOM 733 N N . MET A 1 91 ? 4.333 3.728 -1.489 1.00 90.44 91 MET A N 1
ATOM 734 C CA . MET A 1 91 ? 4.078 3.326 -0.107 1.00 90.44 91 MET A CA 1
ATOM 735 C C . MET A 1 91 ? 2.789 2.520 -0.019 1.00 90.44 91 MET A C 1
ATOM 737 O O . MET A 1 91 ? 1.751 2.932 -0.537 1.00 90.44 91 MET A O 1
ATOM 741 N N . ALA A 1 92 ? 2.852 1.406 0.698 1.00 92.62 92 ALA A N 1
ATOM 742 C CA . ALA A 1 92 ? 1.700 0.647 1.137 1.00 92.62 92 ALA A CA 1
ATOM 743 C C . ALA A 1 92 ? 1.520 0.826 2.647 1.00 92.62 92 ALA A C 1
ATOM 745 O O . ALA A 1 92 ? 2.426 0.549 3.434 1.00 92.62 92 ALA A O 1
ATOM 746 N N . LEU A 1 93 ? 0.342 1.297 3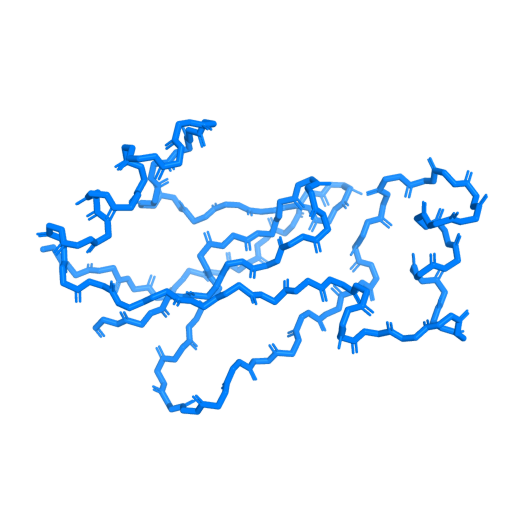.038 1.00 92.75 93 LEU A N 1
ATOM 747 C CA . LEU A 1 93 ? -0.089 1.393 4.422 1.00 92.75 93 LEU A CA 1
ATOM 748 C C . LEU A 1 93 ? -0.761 0.078 4.814 1.00 92.75 93 LEU A C 1
ATOM 750 O O . LEU A 1 93 ? -1.743 -0.329 4.191 1.00 92.75 93 LEU A O 1
ATOM 754 N N . PHE A 1 94 ? -0.275 -0.547 5.876 1.00 94.12 94 PHE A N 1
ATOM 755 C CA . PHE A 1 94 ? -0.925 -1.664 6.547 1.00 94.12 94 PHE A CA 1
ATOM 756 C C . PHE A 1 94 ? -1.540 -1.198 7.858 1.00 94.12 94 PHE A C 1
ATOM 758 O O . PHE A 1 94 ? -0.963 -0.371 8.563 1.00 94.12 94 PHE A O 1
ATOM 765 N N . VAL A 1 95 ? -2.705 -1.750 8.179 1.00 92.25 95 VAL A N 1
ATOM 766 C CA . VAL A 1 95 ? -3.472 -1.434 9.383 1.00 92.25 95 VAL A CA 1
ATOM 767 C C . VAL A 1 95 ? -3.760 -2.720 10.152 1.00 92.25 95 VAL A C 1
ATOM 769 O O . VAL A 1 95 ? -3.997 -3.774 9.554 1.00 92.25 95 VAL A O 1
ATOM 772 N N . HIS A 1 96 ? -3.725 -2.623 11.475 1.00 90.69 96 HIS A N 1
ATOM 773 C CA . HIS A 1 96 ? -4.105 -3.665 12.418 1.00 90.69 96 HIS A CA 1
ATOM 774 C C . HIS A 1 96 ? -4.964 -3.050 13.533 1.00 90.69 96 HIS A C 1
ATOM 776 O O . HIS A 1 96 ? -4.720 -1.922 13.951 1.00 90.69 96 HIS A O 1
ATOM 782 N N . GLY A 1 97 ? -6.005 -3.752 13.977 1.00 80.75 97 GLY A N 1
ATOM 783 C CA . GLY A 1 97 ? -6.967 -3.264 14.968 1.00 80.75 97 GLY A CA 1
ATOM 784 C C . GLY A 1 97 ? -7.895 -4.352 15.472 1.00 80.75 97 GLY A C 1
ATOM 785 O O . GLY A 1 97 ? -7.795 -5.494 14.964 1.00 80.75 97 GLY A O 1
#

Organism: Providencia rettgeri (NCBI:txid587)

Sequence (97 aa):
MSIKPESVERDENGYWAHSQIPVSEDVEYLKQWFDNNCLEICNVYMDGDIDESHPTFKRYFIDGDCDISGWVPSKPQGDGWFIGGILNQKMALFVHG

Solvent-accessible surface area (backbone atoms only — not comparable to full-atom values): 6007 Å² total; per-residue (Å²): 114,86,87,74,85,66,87,87,71,56,49,99,43,33,34,37,69,36,90,88,55,86,89,70,91,51,63,67,62,53,50,51,52,33,57,77,44,64,38,50,74,49,81,45,41,48,83,84,70,50,54,81,85,39,68,41,44,38,36,40,78,70,72,66,38,79,50,41,59,80,59,78,82,75,79,71,93,72,84,74,66,37,74,45,28,29,46,95,80,52,33,32,35,31,35,31,115

Radius of gyration: 13.8 Å; Cα contacts (8 Å, |Δi|>4): 147; chains: 1; bounding box: 31×28×35 Å

Secondary structure (DSSP, 8-state):
-----------TTS-EE-TTS---S-HHHHHHHHHHTT-EEEEEEHHHHS-TTSHHHHIIIII-----TT--PPPPSSSS-EEEEEETTTEEEEEE-